Protein AF-A0A818SQP5-F1 (afdb_monomer_lite)

Secondary structure (DSSP, 8-state):
------------TTHHHHHHHHTT-HHHHHHHHHTGGGGGTT---TTS--HHHHHHHHHHHHHHHT-HHHHHHHHHHHHHHHHTT--TTPPPPGGG-----HHHHHHHHHHHHTS--

InterPro domains:
  IPR002110 Ankyrin repeat [PF00023] (48-91)
  IPR036770 Ankyrin repeat-containing domain superfamily [G3DSA:1.25.40.20] (1-98)
  IPR036770 Ankyrin repeat-containing domain superfamily [SSF48403] (11-92)

Organism: NCBI:txid433720

pLDDT: mean 80.73, std 18.34, range [37.44, 98.5]

Structure (mmCIF, N/CA/C/O backbone):
data_AF-A0A818SQP5-F1
#
_entry.id   AF-A0A818SQP5-F1
#
loop_
_atom_site.group_PDB
_atom_site.id
_atom_site.type_symbol
_atom_site.label_atom_id
_atom_site.label_alt_id
_atom_site.label_comp_id
_atom_site.label_asym_id
_atom_site.label_entity_id
_atom_site.label_seq_id
_atom_site.pdbx_PDB_ins_code
_atom_site.Cartn_x
_atom_site.Cartn_y
_atom_site.Cartn_z
_atom_site.occupancy
_atom_site.B_iso_or_equiv
_atom_site.auth_seq_id
_atom_site.auth_comp_id
_atom_site.auth_asym_id
_atom_site.auth_atom_id
_atom_site.pdbx_PDB_model_num
ATOM 1 N N . MET A 1 1 ? 32.841 19.392 -18.711 1.00 39.84 1 MET A N 1
ATOM 2 C CA . MET A 1 1 ? 31.413 19.218 -18.385 1.00 39.84 1 MET A CA 1
ATOM 3 C C . MET A 1 1 ? 31.293 17.978 -17.522 1.00 39.84 1 MET A C 1
ATOM 5 O O . MET A 1 1 ? 31.627 16.906 -18.005 1.00 39.84 1 MET A O 1
ATOM 9 N N . ASN A 1 2 ? 30.939 18.140 -16.247 1.00 45.06 2 ASN A N 1
ATOM 10 C CA . ASN A 1 2 ? 30.682 17.020 -15.346 1.00 45.06 2 ASN A CA 1
ATOM 11 C C . ASN A 1 2 ? 29.234 16.584 -15.599 1.00 45.06 2 ASN A C 1
ATOM 13 O O . ASN A 1 2 ? 28.314 17.319 -15.244 1.00 45.06 2 ASN A O 1
ATOM 17 N N . ASN A 1 3 ? 29.041 15.469 -16.304 1.00 47.88 3 ASN A N 1
ATOM 18 C CA . ASN A 1 3 ? 27.722 14.861 -16.464 1.00 47.88 3 ASN A CA 1
ATOM 19 C C . ASN A 1 3 ? 27.367 14.189 -15.138 1.00 47.88 3 ASN A C 1
ATOM 21 O O . ASN A 1 3 ? 27.737 13.041 -14.900 1.00 47.88 3 ASN A O 1
ATOM 25 N N . ASN A 1 4 ? 26.699 14.943 -14.269 1.00 50.75 4 ASN A N 1
ATOM 26 C CA . ASN A 1 4 ? 25.958 14.390 -13.147 1.00 50.75 4 ASN A CA 1
ATOM 27 C C . ASN A 1 4 ? 24.774 13.614 -13.737 1.00 50.75 4 ASN A C 1
ATOM 29 O O . ASN A 1 4 ? 23.707 14.178 -13.967 1.00 50.75 4 ASN A O 1
ATOM 33 N N . ASN A 1 5 ? 25.000 12.341 -14.048 1.00 53.59 5 ASN A N 1
ATOM 34 C CA . ASN A 1 5 ? 23.928 11.378 -14.251 1.00 53.59 5 ASN A CA 1
ATOM 35 C C . ASN A 1 5 ? 23.457 10.937 -12.861 1.00 53.59 5 ASN A C 1
ATOM 37 O O . ASN A 1 5 ? 23.740 9.825 -12.425 1.00 53.59 5 ASN A O 1
ATOM 41 N N . ASP A 1 6 ? 22.822 11.855 -12.133 1.00 51.16 6 ASP A N 1
ATOM 42 C CA . ASP A 1 6 ? 21.953 11.466 -11.031 1.00 51.16 6 ASP A CA 1
ATOM 43 C C . ASP A 1 6 ? 20.706 10.894 -11.706 1.00 51.16 6 ASP A C 1
ATOM 45 O O . ASP A 1 6 ? 19.795 11.624 -12.092 1.00 51.16 6 ASP A O 1
ATOM 49 N N . ASP A 1 7 ? 20.757 9.593 -11.989 1.00 52.25 7 ASP A N 1
ATOM 50 C CA . ASP A 1 7 ? 19.626 8.827 -12.481 1.00 52.25 7 ASP A CA 1
ATOM 51 C C . ASP A 1 7 ? 18.482 8.991 -11.466 1.00 52.25 7 ASP A C 1
ATOM 53 O O . ASP A 1 7 ? 18.474 8.359 -10.407 1.00 52.25 7 ASP A O 1
ATOM 57 N N . ASP A 1 8 ? 17.536 9.881 -11.784 1.00 53.59 8 ASP A N 1
ATOM 58 C CA . ASP A 1 8 ? 16.194 9.968 -11.202 1.00 53.59 8 ASP A CA 1
ATOM 59 C C . ASP A 1 8 ? 15.439 8.658 -11.520 1.00 53.59 8 ASP A C 1
ATOM 61 O O . ASP A 1 8 ? 14.464 8.624 -12.276 1.00 53.59 8 ASP A O 1
ATOM 65 N N . ASP A 1 9 ? 15.911 7.547 -10.947 1.00 60.09 9 ASP A N 1
ATOM 66 C CA . ASP A 1 9 ? 15.330 6.197 -10.967 1.00 60.09 9 ASP A CA 1
ATOM 67 C C . ASP A 1 9 ? 14.096 6.128 -10.051 1.00 60.09 9 ASP A C 1
ATOM 69 O O . ASP A 1 9 ? 13.925 5.273 -9.186 1.00 60.09 9 ASP A O 1
ATOM 73 N N . ASP A 1 10 ? 13.252 7.141 -10.192 1.00 67.56 10 ASP A N 1
ATOM 74 C CA . ASP A 1 10 ? 12.102 7.403 -9.348 1.00 67.56 10 ASP A CA 1
ATOM 75 C C . ASP A 1 10 ? 10.809 7.016 -10.079 1.00 67.56 10 ASP A C 1
ATOM 77 O O . ASP A 1 10 ? 9.714 7.237 -9.570 1.00 67.56 10 ASP A O 1
ATOM 81 N N . ASN A 1 11 ? 10.914 6.466 -11.293 1.00 80.25 11 ASN A N 1
ATOM 82 C CA . ASN A 1 11 ? 9.795 6.035 -12.124 1.00 80.25 11 ASN A CA 1
ATOM 83 C C . ASN A 1 11 ? 9.732 4.503 -12.185 1.00 80.25 11 ASN A C 1
ATOM 85 O O . ASN A 1 11 ? 10.167 3.886 -13.155 1.00 80.25 11 ASN A O 1
ATOM 89 N N . TYR A 1 12 ? 9.187 3.903 -11.131 1.00 87.44 12 TYR A N 1
ATOM 90 C CA . TYR A 1 12 ? 8.939 2.466 -11.023 1.00 87.44 12 TYR A CA 1
ATOM 91 C C . TYR A 1 12 ? 7.425 2.164 -11.064 1.00 87.44 12 TYR A C 1
ATOM 93 O O . TYR A 1 12 ? 6.612 3.042 -10.745 1.00 87.44 12 TYR A O 1
ATOM 101 N N . PRO A 1 13 ? 7.012 0.943 -11.464 1.00 93.44 13 PRO A N 1
ATOM 102 C CA . PRO A 1 13 ? 5.606 0.539 -11.452 1.00 93.44 13 PRO A CA 1
ATOM 103 C C . PRO A 1 13 ? 4.983 0.693 -10.061 1.00 93.44 13 PRO A C 1
ATOM 105 O O . PRO A 1 13 ? 5.627 0.412 -9.054 1.00 93.44 13 PRO A O 1
ATOM 108 N N . GLY A 1 14 ? 3.735 1.156 -9.986 1.00 94.88 14 GLY A N 1
ATOM 109 C CA . GLY A 1 14 ? 3.044 1.332 -8.705 1.00 94.88 14 GLY A CA 1
ATOM 110 C C . GLY A 1 14 ? 3.555 2.502 -7.860 1.00 94.88 14 GLY A C 1
ATOM 111 O O . GLY A 1 14 ? 3.239 2.577 -6.670 1.00 94.88 14 GLY A O 1
ATOM 112 N N . LYS A 1 15 ? 4.324 3.443 -8.431 1.00 95.31 15 LYS A N 1
ATOM 113 C CA . LYS A 1 15 ? 4.738 4.678 -7.737 1.00 95.31 15 LYS A CA 1
ATOM 114 C C . LYS A 1 15 ? 3.548 5.420 -7.125 1.00 95.31 15 LYS A C 1
ATOM 116 O O . LYS A 1 15 ? 3.639 5.889 -5.992 1.00 95.31 15 LYS A O 1
ATOM 121 N N . LEU A 1 16 ? 2.432 5.517 -7.850 1.00 96.81 16 LEU A N 1
ATOM 122 C CA . LEU A 1 16 ? 1.241 6.223 -7.371 1.00 96.81 16 LEU A CA 1
ATOM 123 C C . LEU A 1 16 ? 0.640 5.532 -6.141 1.00 96.81 16 LEU A C 1
ATOM 125 O O . LEU A 1 16 ? 0.250 6.209 -5.191 1.00 96.81 16 LEU A O 1
ATOM 129 N N . LEU A 1 17 ? 0.647 4.197 -6.107 1.00 97.75 17 LEU A N 1
ATOM 130 C CA . LEU A 1 17 ? 0.216 3.431 -4.936 1.00 97.75 17 LEU A CA 1
ATOM 131 C C . LEU A 1 17 ? 1.138 3.655 -3.731 1.00 97.75 17 LEU A C 1
ATOM 133 O O . LEU A 1 17 ? 0.656 3.816 -2.610 1.00 97.75 17 LEU A O 1
ATOM 137 N N . HIS A 1 18 ? 2.454 3.740 -3.947 1.00 95.25 18 HIS A N 1
ATOM 138 C CA . HIS A 1 18 ? 3.400 4.083 -2.880 1.00 95.25 18 HIS A CA 1
ATOM 139 C C . HIS A 1 18 ? 3.182 5.498 -2.352 1.00 95.25 18 HIS A C 1
ATOM 141 O O . HIS A 1 18 ? 3.221 5.713 -1.143 1.00 95.25 18 HIS A O 1
ATOM 147 N N . GLN A 1 19 ? 2.920 6.464 -3.234 1.00 95.94 19 GLN A N 1
ATOM 148 C CA . GLN A 1 19 ? 2.597 7.831 -2.830 1.00 95.94 19 GLN A CA 1
ATOM 149 C C . GLN A 1 19 ? 1.288 7.880 -2.038 1.00 95.94 19 GLN A C 1
ATOM 151 O O . GLN A 1 19 ? 1.241 8.516 -0.986 1.00 95.94 19 GLN A O 1
ATOM 156 N N . ALA A 1 20 ? 0.250 7.170 -2.486 1.00 97.88 20 ALA A N 1
ATOM 157 C CA . ALA A 1 20 ? -0.996 7.043 -1.737 1.00 97.88 20 ALA A CA 1
ATOM 158 C C . ALA A 1 20 ? -0.743 6.462 -0.335 1.00 97.88 20 ALA A C 1
ATOM 160 O O . ALA A 1 20 ? -1.256 7.004 0.643 1.00 97.88 20 ALA A O 1
ATOM 161 N N . ALA A 1 21 ? 0.106 5.435 -0.220 1.00 95.62 21 ALA A N 1
ATOM 162 C CA . ALA A 1 21 ? 0.454 4.814 1.057 1.00 95.62 21 ALA A CA 1
ATOM 163 C C . ALA A 1 21 ? 1.274 5.742 1.968 1.00 95.62 21 ALA A C 1
ATOM 165 O O . ALA A 1 21 ? 1.003 5.825 3.164 1.00 95.62 21 ALA A O 1
ATOM 166 N N . LEU A 1 22 ? 2.238 6.482 1.411 1.00 93.25 22 LEU A N 1
ATOM 167 C CA . LEU A 1 22 ? 3.071 7.434 2.151 1.00 93.25 22 LEU A CA 1
ATOM 168 C C . LEU A 1 22 ? 2.237 8.548 2.798 1.00 93.25 22 LEU A C 1
ATOM 170 O O . LEU A 1 22 ? 2.538 8.980 3.909 1.00 93.25 22 LEU A O 1
ATOM 174 N N . TYR A 1 23 ? 1.189 9.000 2.108 1.00 95.44 23 TYR A N 1
ATOM 175 C CA . TYR A 1 23 ? 0.278 10.033 2.603 1.00 95.44 23 TYR A CA 1
ATOM 176 C C . TYR A 1 23 ? -0.982 9.475 3.279 1.00 95.44 23 TYR A C 1
ATOM 178 O O . TYR A 1 23 ? -1.827 10.265 3.697 1.00 95.44 23 TYR A O 1
ATOM 186 N N . LEU A 1 24 ? -1.123 8.146 3.375 1.00 95.81 24 LEU A N 1
ATOM 187 C CA . LEU A 1 24 ? -2.336 7.458 3.836 1.00 95.81 24 LEU A CA 1
ATOM 188 C C . LEU A 1 24 ? -3.616 7.989 3.168 1.00 95.81 24 LEU A C 1
ATOM 190 O O . LEU A 1 24 ? -4.666 8.129 3.796 1.00 95.81 24 LEU A O 1
ATOM 194 N N . ASN A 1 25 ? -3.526 8.308 1.877 1.00 97.75 25 ASN A N 1
ATOM 195 C CA . ASN A 1 25 ? -4.641 8.838 1.109 1.00 97.75 25 ASN A CA 1
ATOM 196 C C . ASN A 1 25 ? -5.489 7.682 0.562 1.00 97.75 25 ASN A C 1
ATOM 198 O O . ASN A 1 25 ? -5.250 7.184 -0.539 1.00 97.75 25 ASN A O 1
ATOM 202 N N . VAL A 1 26 ? -6.460 7.242 1.365 1.00 97.62 26 VAL A N 1
ATOM 203 C CA . VAL A 1 26 ? -7.341 6.110 1.041 1.00 97.62 26 VAL A CA 1
ATOM 204 C C . VAL A 1 26 ? -8.232 6.399 -0.171 1.00 97.62 26 VAL A C 1
ATOM 206 O O . VAL A 1 26 ? -8.476 5.499 -0.971 1.00 97.62 26 VAL A O 1
ATOM 209 N N . ASP A 1 27 ? -8.701 7.636 -0.337 1.00 97.81 27 ASP A N 1
ATOM 210 C CA . ASP A 1 27 ? -9.547 8.002 -1.479 1.00 97.81 27 ASP A CA 1
ATOM 211 C C . ASP A 1 27 ? -8.760 7.891 -2.788 1.00 97.81 27 ASP A C 1
ATOM 213 O O . ASP A 1 27 ? -9.205 7.234 -3.727 1.00 97.81 27 ASP A O 1
ATOM 217 N N . LEU A 1 28 ? -7.531 8.423 -2.808 1.00 98.06 28 LEU A N 1
ATOM 218 C CA . LEU A 1 28 ? -6.626 8.252 -3.943 1.00 98.06 28 LEU A CA 1
ATOM 219 C C . LEU A 1 28 ? -6.324 6.774 -4.203 1.00 98.06 28 LEU A C 1
ATOM 221 O O . LEU A 1 28 ? -6.329 6.356 -5.354 1.00 98.06 28 LEU A O 1
ATOM 225 N N . LEU A 1 29 ? -6.074 5.973 -3.161 1.00 98.50 29 LEU A N 1
ATOM 226 C CA . LEU A 1 29 ? -5.868 4.533 -3.323 1.00 98.50 29 LEU A CA 1
ATOM 227 C C . LEU A 1 29 ? -7.055 3.886 -4.043 1.00 98.50 29 LEU A C 1
ATOM 229 O O . LEU A 1 29 ? -6.849 3.178 -5.024 1.00 98.50 29 LEU A O 1
ATOM 233 N N . LYS A 1 30 ? -8.282 4.137 -3.575 1.00 98.25 30 LYS A N 1
ATOM 234 C CA . LYS A 1 30 ? -9.497 3.579 -4.180 1.00 98.25 30 LYS A CA 1
ATOM 235 C C . LYS A 1 30 ? -9.603 3.985 -5.648 1.00 98.25 30 LYS A C 1
ATOM 237 O O . LYS A 1 30 ? -9.797 3.110 -6.485 1.00 98.25 30 LYS A O 1
ATOM 242 N N . ASP A 1 31 ? -9.389 5.261 -5.970 1.00 98.38 31 ASP A N 1
ATOM 243 C CA . ASP A 1 31 ? -9.404 5.745 -7.354 1.00 98.38 31 ASP A CA 1
ATOM 244 C C . ASP A 1 31 ? -8.360 5.025 -8.224 1.00 98.38 31 ASP A C 1
ATOM 246 O O . ASP A 1 31 ? -8.689 4.537 -9.307 1.00 98.38 31 ASP A O 1
ATOM 250 N N . LEU A 1 32 ? -7.121 4.883 -7.740 1.00 98.38 32 LEU A N 1
ATOM 251 C CA . LEU A 1 32 ? -6.047 4.189 -8.462 1.00 98.38 32 LEU A CA 1
ATOM 252 C C . LEU A 1 32 ? -6.389 2.713 -8.719 1.00 98.38 32 LEU A C 1
ATOM 254 O O . LEU A 1 32 ? -6.173 2.221 -9.826 1.00 98.38 32 LEU A O 1
ATOM 258 N N . LEU A 1 33 ? -6.965 2.020 -7.733 1.00 98.12 33 LEU A N 1
ATOM 259 C CA . LEU A 1 33 ? -7.330 0.604 -7.845 1.00 98.12 33 LEU A CA 1
ATOM 260 C C . LEU A 1 33 ? -8.532 0.350 -8.770 1.00 98.12 33 LEU A C 1
ATOM 262 O O . LEU A 1 33 ? -8.729 -0.786 -9.196 1.00 98.12 33 LEU A O 1
ATOM 266 N N . THR A 1 34 ? -9.309 1.380 -9.130 1.00 97.19 34 THR A N 1
ATOM 267 C CA . THR A 1 34 ? -10.310 1.263 -10.212 1.00 97.19 34 THR A CA 1
ATOM 268 C C . THR A 1 34 ? -9.701 1.316 -11.615 1.00 97.19 34 THR A C 1
ATOM 270 O O . THR A 1 34 ? -10.361 0.928 -12.581 1.00 97.19 34 THR A O 1
ATOM 273 N N . GLY A 1 35 ? -8.467 1.811 -11.739 1.00 95.94 35 GLY A N 1
ATOM 274 C CA . GLY A 1 35 ? -7.736 1.929 -12.997 1.00 95.94 35 GLY A CA 1
ATOM 275 C C . GLY A 1 35 ? -6.685 0.836 -13.184 1.00 95.94 35 GLY A 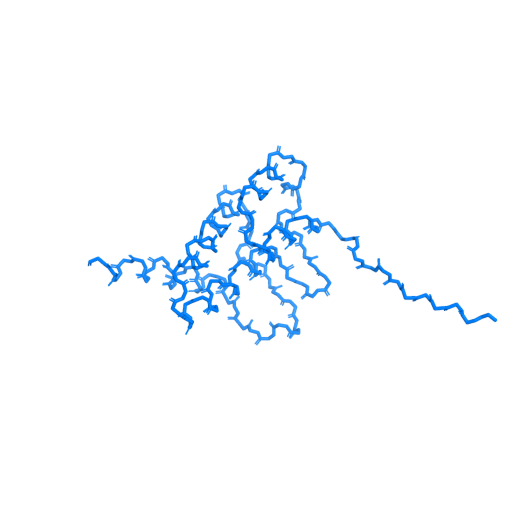C 1
ATOM 276 O O . GLY A 1 35 ? -6.726 -0.221 -12.561 1.00 95.94 35 GLY A O 1
ATOM 277 N N . ASP A 1 36 ? -5.700 1.112 -14.040 1.00 96.75 36 ASP A N 1
ATOM 278 C CA . ASP A 1 36 ? -4.651 0.145 -14.389 1.00 96.75 36 ASP A CA 1
ATOM 279 C C . ASP A 1 36 ? -3.628 -0.087 -13.267 1.00 96.75 36 ASP A C 1
ATOM 281 O O . ASP A 1 36 ? -2.895 -1.078 -13.306 1.00 96.75 36 ASP A O 1
ATOM 285 N N . GLU A 1 37 ? -3.591 0.783 -12.250 1.00 97.75 37 GLU A N 1
ATOM 286 C CA . GLU A 1 37 ? -2.650 0.660 -11.132 1.00 97.75 37 GLU A CA 1
ATOM 287 C C . GLU A 1 37 ? -2.906 -0.584 -10.279 1.00 97.75 37 GLU A C 1
ATOM 289 O O . GLU A 1 37 ? -1.985 -1.046 -9.612 1.00 97.75 37 GLU A O 1
ATOM 294 N N . ILE A 1 38 ? -4.090 -1.202 -10.363 1.00 98.00 38 ILE A N 1
ATOM 295 C CA . ILE A 1 38 ? -4.346 -2.516 -9.755 1.00 98.00 38 ILE A CA 1
ATOM 296 C C . ILE A 1 38 ? -3.327 -3.578 -10.201 1.00 98.00 38 ILE A C 1
ATOM 298 O O . ILE A 1 38 ? -2.934 -4.434 -9.412 1.00 98.00 38 ILE A O 1
ATOM 302 N N . ASN A 1 39 ? -2.823 -3.490 -11.437 1.00 98.00 39 ASN A N 1
ATOM 303 C CA . ASN A 1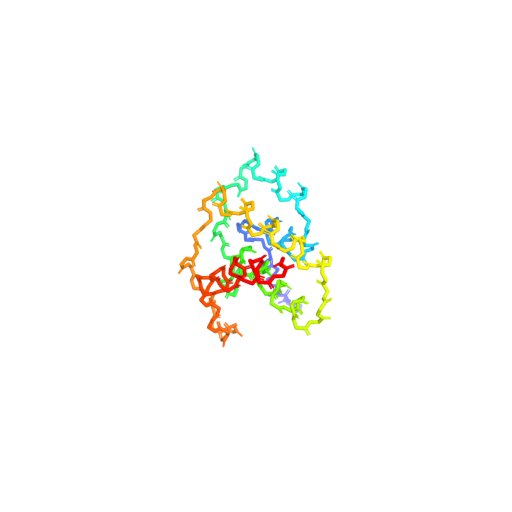 39 ? -1.808 -4.413 -11.954 1.00 98.00 39 ASN A CA 1
ATOM 304 C C . ASN A 1 39 ? -0.440 -4.237 -11.272 1.00 98.00 39 ASN A C 1
ATOM 306 O O . ASN A 1 39 ? 0.430 -5.094 -11.407 1.00 98.00 39 ASN A O 1
ATOM 310 N N . ASN A 1 40 ? -0.258 -3.135 -10.540 1.00 97.94 40 ASN A N 1
ATOM 311 C CA . ASN A 1 40 ? 0.951 -2.781 -9.811 1.00 97.94 40 ASN A CA 1
ATOM 312 C C . ASN A 1 40 ? 0.761 -2.861 -8.285 1.00 97.94 40 ASN A C 1
ATOM 314 O O . ASN A 1 40 ? 1.596 -2.332 -7.553 1.00 97.94 40 ASN A O 1
ATOM 318 N N . ILE A 1 41 ? -0.310 -3.502 -7.792 1.00 97.44 41 ILE A N 1
ATOM 319 C CA . ILE A 1 41 ? -0.652 -3.547 -6.356 1.00 97.44 41 ILE A CA 1
ATOM 320 C C . ILE A 1 41 ? 0.489 -4.065 -5.465 1.00 97.44 41 ILE A C 1
ATOM 322 O O . ILE A 1 41 ? 0.701 -3.564 -4.361 1.00 97.44 41 ILE A O 1
ATOM 326 N N . ASP A 1 42 ? 1.264 -5.005 -6.002 1.00 96.31 42 ASP A N 1
ATOM 327 C CA . ASP A 1 42 ? 2.402 -5.662 -5.359 1.00 96.31 42 ASP A CA 1
ATOM 328 C C . ASP A 1 42 ? 3.757 -5.173 -5.885 1.00 96.31 42 ASP A C 1
ATOM 330 O O . ASP A 1 42 ? 4.802 -5.744 -5.561 1.00 96.31 42 ASP A O 1
ATOM 334 N N . ALA A 1 43 ? 3.765 -4.132 -6.722 1.00 95.81 43 ALA A N 1
ATOM 335 C CA . ALA A 1 43 ? 5.008 -3.569 -7.214 1.00 95.81 43 ALA A CA 1
ATOM 336 C C .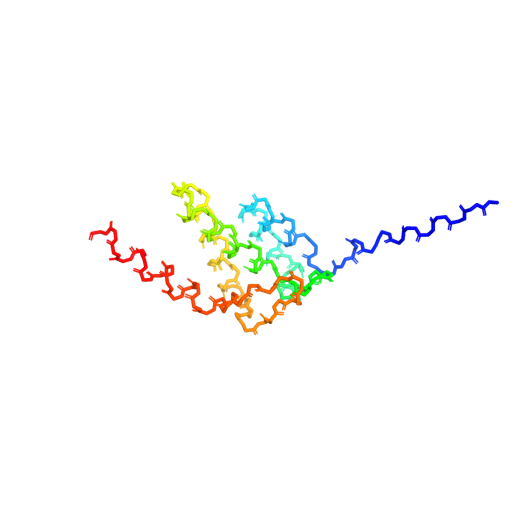 ALA A 1 43 ? 5.851 -3.082 -6.035 1.00 95.81 43 ALA A C 1
ATOM 338 O O . ALA A 1 43 ? 5.329 -2.537 -5.060 1.00 95.81 43 ALA A O 1
ATOM 339 N N . THR A 1 44 ? 7.160 -3.290 -6.128 1.00 92.38 44 THR A N 1
ATOM 340 C CA . THR A 1 44 ? 8.091 -2.872 -5.088 1.00 92.38 44 THR A CA 1
ATOM 341 C C . THR A 1 44 ? 8.823 -1.604 -5.488 1.00 92.38 44 THR A C 1
ATOM 343 O O . THR A 1 44 ? 9.254 -1.475 -6.636 1.00 92.38 44 THR A O 1
ATOM 346 N N . ASP A 1 45 ? 9.042 -0.708 -4.533 1.00 90.19 45 ASP A N 1
ATOM 347 C CA . ASP A 1 45 ? 9.999 0.379 -4.689 1.00 90.19 45 ASP A CA 1
ATOM 348 C C . ASP A 1 45 ? 11.451 -0.139 -4.790 1.00 90.19 45 ASP A C 1
ATOM 350 O O . ASP A 1 45 ? 11.750 -1.334 -4.684 1.00 90.19 45 ASP A O 1
ATOM 354 N N . ARG A 1 46 ? 12.398 0.790 -4.949 1.00 86.94 46 ARG A N 1
ATOM 355 C CA . ARG A 1 46 ? 13.848 0.519 -4.987 1.00 86.94 46 ARG A CA 1
ATOM 356 C C . ARG A 1 46 ? 14.419 -0.165 -3.736 1.00 86.94 46 ARG A C 1
ATOM 358 O O . ARG A 1 46 ? 15.591 -0.539 -3.723 1.00 86.94 46 ARG A O 1
ATOM 365 N N . PHE A 1 47 ? 13.642 -0.267 -2.663 1.00 85.31 47 PHE A N 1
ATOM 366 C CA . PHE A 1 47 ? 14.014 -0.925 -1.418 1.00 85.31 47 PHE A CA 1
ATOM 367 C C . PHE A 1 47 ? 13.281 -2.253 -1.216 1.00 85.31 47 PHE A C 1
ATOM 369 O O . PHE A 1 47 ? 13.404 -2.842 -0.144 1.00 85.31 47 PHE A O 1
ATOM 376 N N . GLY A 1 48 ? 12.540 -2.741 -2.213 1.00 89.44 48 GLY A N 1
ATOM 377 C CA . GLY A 1 48 ? 11.776 -3.980 -2.107 1.00 89.44 48 GLY A CA 1
ATOM 378 C C . GLY A 1 48 ? 10.489 -3.839 -1.288 1.00 89.44 48 GLY A C 1
ATOM 379 O O . GLY A 1 48 ? 9.892 -4.851 -0.940 1.00 89.44 48 GLY A O 1
ATOM 380 N N . CYS A 1 49 ? 10.064 -2.624 -0.938 1.00 89.38 49 CYS A N 1
ATOM 381 C CA . CYS A 1 49 ? 8.826 -2.400 -0.196 1.00 89.38 49 CYS A CA 1
ATOM 382 C C . CYS A 1 49 ? 7.647 -2.298 -1.154 1.00 89.38 49 CYS A C 1
ATOM 384 O O . CYS A 1 49 ? 7.765 -1.664 -2.188 1.00 89.38 49 CYS A O 1
ATOM 386 N N . THR A 1 50 ? 6.509 -2.871 -0.777 1.00 94.06 50 THR A N 1
ATOM 387 C CA . THR A 1 50 ? 5.219 -2.674 -1.463 1.00 94.06 50 THR A CA 1
ATOM 388 C C . THR A 1 50 ? 4.436 -1.529 -0.804 1.00 94.06 50 THR A C 1
ATOM 390 O O . THR A 1 50 ? 4.742 -1.158 0.338 1.00 94.06 50 THR A O 1
ATOM 393 N N . PRO A 1 51 ? 3.359 -1.011 -1.424 1.00 95.31 51 PRO A N 1
ATOM 394 C CA . PRO A 1 51 ? 2.465 -0.048 -0.774 1.00 95.31 51 PRO A CA 1
ATOM 395 C C . PRO A 1 51 ? 1.923 -0.554 0.575 1.00 95.31 51 PRO A C 1
ATOM 397 O O . PRO A 1 51 ? 1.789 0.214 1.531 1.00 95.31 51 PRO A O 1
ATOM 400 N N . LEU A 1 52 ? 1.688 -1.867 0.682 1.00 93.00 52 LEU A N 1
ATOM 401 C CA . LEU A 1 52 ? 1.242 -2.517 1.913 1.00 93.00 52 LEU A CA 1
ATOM 402 C C . LEU A 1 52 ? 2.274 -2.425 3.046 1.00 93.00 52 LEU A C 1
ATOM 404 O O . LEU A 1 52 ? 1.894 -2.201 4.199 1.00 93.00 52 LEU A O 1
ATOM 408 N N . HIS A 1 53 ? 3.569 -2.559 2.737 1.00 90.12 53 HIS A N 1
ATOM 409 C CA . HIS A 1 53 ? 4.636 -2.387 3.728 1.00 90.12 53 HIS A CA 1
ATOM 410 C C . HIS A 1 53 ? 4.581 -0.986 4.342 1.00 90.12 53 HIS A C 1
ATOM 412 O O . HIS A 1 53 ? 4.585 -0.851 5.566 1.00 90.12 53 HIS A O 1
ATOM 418 N N . THR A 1 54 ? 4.455 0.045 3.505 1.00 90.81 54 THR A N 1
ATOM 419 C CA . THR A 1 54 ? 4.363 1.443 3.947 1.00 90.81 54 THR A CA 1
ATOM 420 C C . THR A 1 54 ? 3.173 1.666 4.883 1.00 90.81 54 THR A C 1
ATOM 422 O O . THR A 1 54 ? 3.348 2.210 5.972 1.00 90.81 54 THR A O 1
ATOM 425 N N . ALA A 1 55 ? 1.981 1.175 4.526 1.00 91.19 55 ALA A N 1
ATOM 426 C CA . ALA A 1 55 ? 0.793 1.299 5.375 1.00 91.19 55 ALA A CA 1
ATOM 427 C C . ALA A 1 55 ? 0.952 0.566 6.726 1.00 91.19 55 ALA A C 1
ATOM 429 O O . ALA A 1 55 ? 0.562 1.083 7.775 1.00 91.19 55 ALA A O 1
ATOM 430 N N . CYS A 1 56 ? 1.591 -0.610 6.729 1.00 88.44 56 CYS A N 1
ATOM 431 C CA . CYS A 1 56 ? 1.876 -1.377 7.946 1.00 88.44 56 CYS A CA 1
ATOM 432 C C . CYS A 1 56 ? 2.871 -0.668 8.882 1.00 88.44 56 CYS A C 1
ATOM 434 O O . CYS A 1 56 ? 2.714 -0.719 10.106 1.00 88.44 56 CYS A O 1
ATOM 436 N N . ILE A 1 57 ? 3.885 0.011 8.333 1.00 86.88 57 ILE A N 1
ATOM 437 C CA . ILE A 1 57 ? 4.818 0.837 9.117 1.00 86.88 57 ILE A CA 1
ATOM 438 C C . ILE A 1 57 ? 4.058 1.979 9.789 1.00 86.88 57 ILE A C 1
ATOM 440 O O . ILE A 1 57 ? 4.211 2.173 10.996 1.00 86.88 57 ILE A O 1
ATOM 444 N N . SER A 1 58 ? 3.205 2.682 9.038 1.00 88.25 58 SER A N 1
ATOM 445 C CA . SER A 1 58 ? 2.383 3.774 9.566 1.00 88.25 58 SER A CA 1
ATOM 446 C C . SER A 1 58 ? 1.472 3.306 10.702 1.00 88.25 58 SER A C 1
ATOM 448 O O . SER A 1 58 ? 1.450 3.933 11.760 1.00 88.25 58 SER A O 1
ATOM 450 N N . ALA A 1 59 ? 0.805 2.155 10.552 1.00 87.44 59 ALA A N 1
ATOM 451 C CA . ALA A 1 59 ? -0.028 1.571 11.606 1.00 87.44 59 ALA A CA 1
ATOM 452 C C . ALA A 1 59 ? 0.774 1.241 12.882 1.00 87.44 59 ALA A C 1
ATOM 454 O O . ALA A 1 59 ? 0.344 1.541 14.000 1.00 87.44 59 ALA A O 1
ATOM 455 N N . SER A 1 60 ? 1.964 0.652 12.726 1.00 83.50 60 SER A N 1
ATOM 456 C CA . SER A 1 60 ? 2.860 0.334 13.845 1.00 83.50 60 SER A CA 1
ATOM 457 C C . SER A 1 60 ? 3.313 1.601 14.580 1.00 83.50 60 SER A C 1
ATOM 459 O O . SER A 1 60 ? 3.220 1.691 15.806 1.00 83.50 60 SER A O 1
ATOM 461 N N . GLN A 1 61 ? 3.732 2.625 13.833 1.00 84.44 61 GLN A N 1
ATOM 462 C CA . GLN A 1 61 ? 4.136 3.912 14.396 1.00 84.44 61 GLN A CA 1
ATOM 463 C C . GLN A 1 61 ? 2.983 4.625 15.105 1.00 84.44 61 GLN A C 1
ATOM 465 O O . GLN A 1 61 ? 3.195 5.166 16.192 1.00 84.44 61 GLN A O 1
ATOM 470 N N . ALA A 1 62 ? 1.782 4.598 14.526 1.00 87.31 62 ALA A N 1
ATOM 471 C CA . ALA A 1 62 ? 0.580 5.174 15.116 1.00 87.31 62 ALA A CA 1
ATOM 472 C C . ALA A 1 62 ? 0.207 4.486 16.434 1.00 87.31 62 ALA A C 1
ATOM 474 O O . ALA A 1 62 ? -0.086 5.161 17.418 1.00 87.31 62 ALA A O 1
ATOM 475 N N . THR A 1 63 ? 0.317 3.154 16.490 1.00 81.62 63 THR A N 1
ATOM 476 C CA . THR A 1 63 ? 0.093 2.371 17.716 1.00 81.62 63 THR A CA 1
ATOM 477 C C . THR A 1 63 ? 1.054 2.794 18.828 1.00 81.62 63 THR A C 1
ATOM 479 O O . THR A 1 63 ? 0.629 3.058 19.948 1.00 81.62 63 THR A O 1
ATOM 482 N N . LEU A 1 64 ? 2.350 2.925 18.520 1.00 83.19 64 LEU A N 1
ATOM 483 C CA . LEU A 1 64 ? 3.361 3.357 19.495 1.00 83.19 64 LEU A CA 1
ATOM 484 C C . LEU A 1 64 ? 3.139 4.796 19.986 1.00 83.19 64 LEU A C 1
ATOM 486 O O . LEU A 1 64 ? 3.517 5.128 21.109 1.00 83.19 64 LEU A O 1
ATOM 490 N N . GLN A 1 65 ? 2.541 5.644 19.150 1.00 87.56 65 GLN A N 1
ATOM 491 C CA . GLN A 1 65 ? 2.253 7.047 19.455 1.00 87.56 65 GLN A CA 1
ATOM 492 C C . GLN A 1 65 ? 0.850 7.266 20.043 1.00 87.56 65 GLN A C 1
ATOM 494 O O . GLN A 1 65 ? 0.541 8.383 20.448 1.00 87.56 65 GL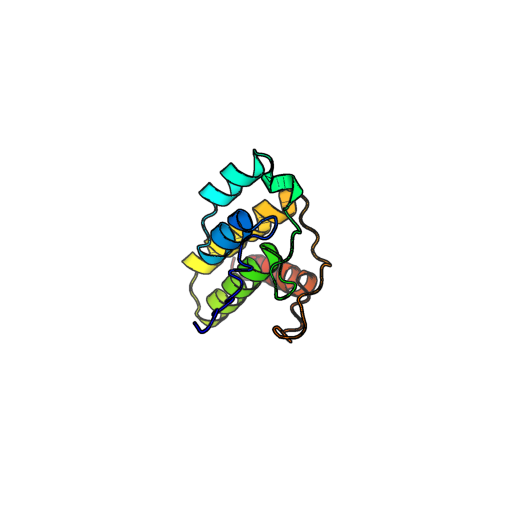N A O 1
ATOM 499 N N . ASN A 1 66 ? 0.020 6.219 20.130 1.00 83.00 66 ASN A N 1
ATOM 500 C CA . ASN A 1 66 ? -1.410 6.308 20.445 1.00 83.00 66 ASN A CA 1
ATOM 501 C C . ASN A 1 66 ? -2.170 7.298 19.538 1.00 83.00 66 ASN A C 1
ATOM 503 O O . ASN A 1 66 ? -3.101 7.972 19.982 1.00 83.00 66 ASN A O 1
ATOM 507 N N . ASP A 1 67 ? -1.776 7.396 18.266 1.00 89.25 67 ASP A N 1
ATOM 508 C CA . ASP A 1 67 ? -2.475 8.209 17.271 1.00 89.25 67 ASP A CA 1
ATOM 509 C C . ASP A 1 67 ? -3.592 7.381 16.627 1.00 89.25 67 ASP A C 1
ATOM 511 O O . ASP A 1 67 ? -3.383 6.647 15.659 1.00 89.25 67 ASP A O 1
ATOM 515 N N . THR A 1 68 ? -4.796 7.483 17.188 1.00 88.69 68 THR A N 1
ATOM 516 C CA . THR A 1 68 ? -5.956 6.717 16.715 1.00 88.69 68 THR A CA 1
ATOM 517 C C . THR A 1 68 ? -6.372 7.107 15.302 1.00 88.69 68 THR A C 1
ATOM 519 O O . THR A 1 68 ? -6.826 6.255 14.549 1.00 88.69 68 THR A O 1
ATOM 522 N N . LYS A 1 69 ? -6.171 8.368 14.902 1.00 90.75 69 LYS A N 1
ATOM 523 C CA . LYS A 1 69 ? -6.570 8.848 13.576 1.00 90.75 69 LYS A CA 1
ATOM 524 C C . LYS A 1 69 ? -5.684 8.250 12.488 1.00 90.75 69 LYS A C 1
ATOM 526 O O . LYS A 1 69 ? -6.192 7.772 11.477 1.00 90.75 69 LYS A O 1
ATOM 531 N N . VAL A 1 70 ? -4.365 8.276 12.686 1.00 90.12 70 VAL A N 1
ATOM 532 C CA . VAL A 1 70 ? -3.419 7.658 11.743 1.00 90.12 70 VAL A CA 1
ATOM 533 C C . VAL A 1 70 ? -3.599 6.146 11.733 1.00 90.12 70 VAL A C 1
ATOM 535 O O . VAL A 1 70 ? -3.531 5.542 10.661 1.00 90.12 70 VAL A O 1
ATOM 538 N N . LEU A 1 71 ? -3.863 5.539 12.896 1.00 87.19 71 LEU A N 1
ATOM 539 C CA . LEU A 1 71 ? -4.161 4.116 12.983 1.00 87.19 71 LEU A CA 1
ATOM 540 C C . LEU A 1 71 ? -5.381 3.772 12.122 1.00 87.19 71 LEU A C 1
ATOM 542 O O . LEU A 1 71 ? -5.236 2.955 11.222 1.00 87.19 71 LEU A O 1
ATOM 546 N N . ASP A 1 72 ? -6.518 4.446 12.306 1.00 87.75 72 ASP A N 1
ATOM 547 C CA . ASP A 1 72 ? -7.746 4.196 11.539 1.00 87.75 72 ASP A CA 1
ATOM 548 C C . ASP A 1 72 ? -7.518 4.295 10.022 1.00 87.75 72 ASP A C 1
ATOM 550 O O . ASP A 1 72 ? -7.862 3.370 9.286 1.00 87.75 72 ASP A O 1
ATOM 554 N N . SER A 1 73 ? -6.865 5.365 9.548 1.00 91.94 73 SER A N 1
ATOM 555 C CA . SER A 1 73 ? -6.549 5.519 8.119 1.00 91.94 73 SER A CA 1
ATOM 556 C C . SER A 1 73 ? -5.582 4.449 7.611 1.00 91.94 73 SER A C 1
ATOM 558 O O . SER A 1 73 ? -5.747 3.956 6.499 1.00 91.94 73 SER A O 1
ATOM 560 N N . SER A 1 74 ? -4.593 4.052 8.417 1.00 91.44 74 SER A N 1
ATOM 561 C CA . SER A 1 74 ? -3.664 2.978 8.049 1.00 91.44 74 SER A CA 1
ATOM 562 C C . SER A 1 74 ? -4.381 1.632 7.953 1.00 91.44 74 SER A C 1
ATOM 564 O O . SER A 1 74 ? -4.121 0.870 7.026 1.00 91.44 74 SER A O 1
ATOM 566 N N . LEU A 1 75 ? -5.302 1.346 8.879 1.00 89.75 75 LEU A N 1
ATOM 567 C CA . LEU A 1 75 ? -6.104 0.124 8.867 1.00 89.75 75 LEU A CA 1
ATOM 568 C C . LEU A 1 75 ? -7.022 0.068 7.654 1.00 89.75 75 LEU A C 1
ATOM 570 O O . LEU A 1 75 ? -7.080 -0.966 6.995 1.00 89.75 75 LEU A O 1
ATOM 574 N N . GLU A 1 76 ? -7.699 1.168 7.330 1.00 93.81 76 GLU A N 1
ATOM 575 C CA . GLU A 1 76 ? -8.528 1.235 6.129 1.00 93.81 76 GLU A CA 1
ATOM 576 C C . GLU A 1 76 ? -7.684 1.022 4.865 1.00 93.81 76 GLU A C 1
ATOM 578 O O . GLU A 1 76 ? -8.052 0.218 4.012 1.00 93.81 76 GLU A O 1
ATOM 583 N N . PHE A 1 77 ? -6.514 1.662 4.772 1.00 95.38 77 PHE A N 1
ATOM 584 C CA . PHE A 1 77 ? -5.596 1.496 3.642 1.00 95.38 77 PHE A CA 1
ATOM 585 C C . PHE A 1 77 ? -5.143 0.036 3.475 1.00 95.38 77 PHE A C 1
ATOM 587 O O . PHE A 1 77 ? -5.162 -0.504 2.369 1.00 95.38 77 PHE A O 1
ATOM 594 N N . ILE A 1 78 ? -4.770 -0.617 4.582 1.00 92.75 78 ILE A N 1
ATOM 595 C CA . ILE A 1 78 ? -4.390 -2.036 4.614 1.00 92.75 78 ILE A CA 1
ATOM 596 C C . ILE A 1 78 ? -5.553 -2.912 4.142 1.00 92.75 78 ILE A C 1
ATOM 598 O O . ILE A 1 78 ? -5.347 -3.783 3.300 1.00 92.75 78 ILE A O 1
ATOM 602 N N . MET A 1 79 ? -6.766 -2.676 4.650 1.00 91.94 79 MET A N 1
ATOM 603 C CA . MET A 1 79 ? -7.943 -3.462 4.268 1.00 91.94 79 MET A CA 1
ATOM 604 C C . MET A 1 79 ? -8.259 -3.314 2.782 1.00 91.94 79 MET A C 1
ATOM 606 O O . MET A 1 79 ? -8.450 -4.319 2.107 1.00 91.94 79 MET A O 1
ATOM 610 N N . VAL A 1 80 ? -8.214 -2.093 2.244 1.00 96.06 80 VAL A N 1
ATOM 611 C CA . VAL A 1 80 ? -8.450 -1.860 0.814 1.00 96.06 80 VAL A CA 1
ATOM 612 C C . VAL A 1 80 ? -7.434 -2.620 -0.045 1.00 96.06 80 VAL A C 1
ATOM 614 O O . VAL A 1 80 ? -7.839 -3.268 -1.005 1.00 96.06 80 VAL A O 1
ATOM 617 N N . LEU A 1 81 ? -6.140 -2.602 0.292 1.00 95.31 81 LEU A N 1
ATOM 618 C CA . LEU A 1 81 ? -5.131 -3.369 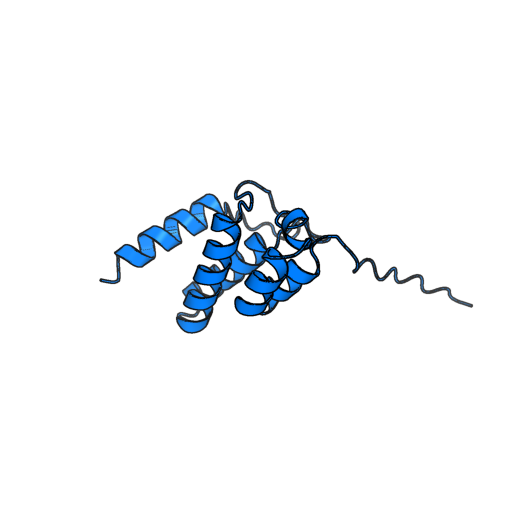-0.451 1.00 95.31 81 LEU A CA 1
ATOM 619 C C . LEU A 1 81 ? -5.395 -4.884 -0.404 1.00 95.31 81 LEU A C 1
ATOM 621 O O . LEU A 1 81 ? -5.295 -5.558 -1.427 1.00 95.31 81 LEU A O 1
ATOM 625 N N . ILE A 1 82 ? -5.761 -5.419 0.763 1.00 92.00 82 ILE A N 1
ATOM 626 C CA . ILE A 1 82 ? -6.051 -6.851 0.940 1.00 92.00 82 ILE A CA 1
ATOM 627 C C . ILE A 1 82 ? -7.294 -7.266 0.153 1.00 92.00 82 ILE A C 1
ATOM 629 O O . ILE A 1 82 ? -7.266 -8.286 -0.536 1.00 92.00 82 ILE A O 1
ATOM 633 N N . ASP A 1 83 ? -8.358 -6.466 0.209 1.00 94.00 83 ASP A N 1
ATOM 634 C CA . ASP A 1 83 ? -9.608 -6.722 -0.514 1.00 94.00 83 ASP A CA 1
ATOM 635 C C . ASP A 1 83 ? -9.398 -6.747 -2.036 1.00 94.00 83 ASP A C 1
ATOM 637 O O . ASP A 1 83 ? -10.122 -7.433 -2.758 1.00 94.00 83 ASP A O 1
ATOM 641 N N . HIS A 1 84 ? -8.374 -6.039 -2.520 1.00 96.56 84 HIS A N 1
ATOM 642 C CA . HIS A 1 84 ? -7.974 -6.003 -3.927 1.00 96.56 84 HIS A CA 1
ATOM 643 C C . HIS A 1 84 ? -6.868 -7.013 -4.279 1.00 96.56 84 HIS A C 1
ATOM 645 O O . HIS A 1 84 ? -6.409 -7.047 -5.419 1.00 96.56 84 HIS A O 1
ATOM 651 N N . GLY A 1 85 ? -6.483 -7.878 -3.337 1.00 94.62 85 GLY A N 1
ATOM 652 C CA . GLY A 1 85 ? -5.621 -9.029 -3.592 1.00 94.62 85 GLY A CA 1
ATOM 653 C C . GLY A 1 85 ? -4.124 -8.803 -3.394 1.00 94.62 85 GLY A C 1
ATOM 654 O O . GLY A 1 85 ? -3.354 -9.611 -3.904 1.00 94.62 85 GLY A O 1
ATOM 655 N N . ALA A 1 86 ? -3.705 -7.763 -2.663 1.00 93.81 86 ALA A N 1
ATOM 656 C CA . ALA A 1 86 ? -2.292 -7.550 -2.337 1.00 93.81 86 ALA A CA 1
ATOM 657 C C . ALA A 1 86 ? -1.683 -8.757 -1.594 1.00 93.81 86 ALA A C 1
ATOM 659 O O . ALA A 1 86 ? -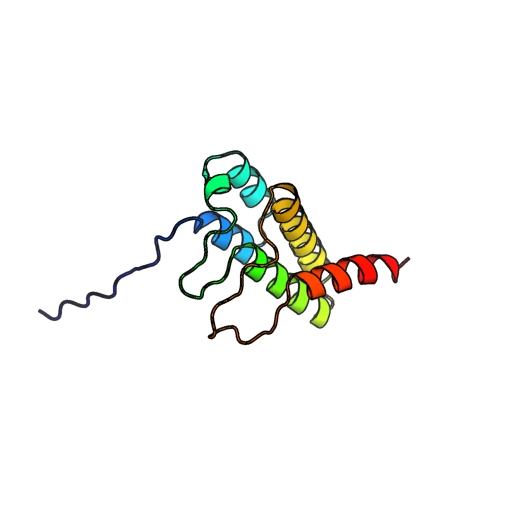2.261 -9.258 -0.619 1.00 93.81 86 ALA A O 1
ATOM 660 N N . ASP A 1 87 ? -0.497 -9.206 -2.009 1.00 89.88 87 ASP A N 1
ATOM 661 C CA . ASP A 1 87 ? 0.181 -10.347 -1.394 1.00 89.88 87 ASP A CA 1
ATOM 662 C C . ASP A 1 87 ? 0.884 -9.954 -0.083 1.00 89.88 87 ASP A C 1
ATOM 664 O O . ASP A 1 87 ? 1.828 -9.163 -0.020 1.00 89.88 87 ASP A O 1
ATOM 668 N N . LEU A 1 88 ? 0.446 -10.592 1.002 1.00 84.94 88 LEU A N 1
ATOM 669 C CA . LEU A 1 88 ? 0.968 -10.408 2.356 1.00 84.94 88 LEU A CA 1
ATOM 670 C C . LEU A 1 88 ? 2.339 -11.069 2.590 1.00 84.94 88 LEU A C 1
ATOM 672 O O . LEU A 1 88 ? 2.905 -10.928 3.678 1.00 84.94 88 LEU A O 1
ATOM 676 N N . ASN A 1 89 ? 2.830 -11.872 1.643 1.00 82.81 89 ASN A N 1
ATOM 677 C CA . ASN A 1 89 ? 4.040 -12.683 1.806 1.00 82.81 89 ASN A CA 1
ATOM 678 C C . ASN A 1 89 ? 5.274 -12.095 1.116 1.00 82.81 89 ASN A C 1
ATOM 680 O O . ASN A 1 89 ? 6.363 -12.661 1.257 1.00 82.81 89 ASN A O 1
ATOM 684 N N . ILE A 1 90 ? 5.124 -10.978 0.403 1.00 84.94 90 ILE A N 1
ATOM 685 C CA . ILE A 1 90 ? 6.246 -10.284 -0.226 1.00 84.94 90 ILE A CA 1
ATOM 686 C C . ILE A 1 90 ? 7.185 -9.776 0.868 1.00 84.94 90 ILE A C 1
ATOM 688 O O . ILE A 1 90 ? 6.755 -9.185 1.856 1.00 84.94 90 ILE A O 1
ATOM 692 N N . GLN A 1 91 ? 8.477 -10.052 0.708 1.00 80.81 91 GLN A N 1
ATOM 693 C CA . GLN A 1 91 ? 9.508 -9.643 1.656 1.00 80.81 91 GLN A CA 1
ATOM 694 C C . GLN A 1 91 ? 10.035 -8.255 1.292 1.00 80.81 91 GLN A C 1
ATOM 696 O O . GLN A 1 91 ? 10.423 -8.038 0.146 1.00 80.81 91 GLN A O 1
ATOM 701 N N . SER A 1 92 ? 10.111 -7.350 2.273 1.00 78.69 92 SER A N 1
ATOM 702 C CA . SER A 1 92 ? 10.830 -6.082 2.120 1.00 78.69 92 SER A CA 1
ATOM 703 C C . SER A 1 92 ? 12.332 -6.306 1.944 1.00 78.69 92 SER A C 1
ATOM 705 O O . SER A 1 92 ? 12.893 -7.285 2.444 1.00 78.69 92 SER A O 1
ATOM 707 N N . GLY A 1 93 ? 13.008 -5.378 1.266 1.00 75.12 93 GLY A N 1
ATOM 708 C CA . GLY A 1 93 ? 14.459 -5.432 1.110 1.00 75.12 93 GLY A CA 1
ATOM 709 C C . GLY A 1 93 ? 15.225 -5.136 2.404 1.00 75.12 93 GLY A C 1
ATOM 710 O O . GLY A 1 93 ? 14.719 -4.535 3.352 1.00 75.12 93 GLY A O 1
ATOM 711 N N . GLU A 1 94 ? 16.499 -5.536 2.414 1.00 60.09 94 GLU A N 1
ATOM 712 C CA . GLU A 1 94 ? 17.369 -5.626 3.602 1.00 60.09 94 GLU A CA 1
ATOM 713 C C . GLU A 1 94 ? 17.564 -4.315 4.377 1.00 60.09 94 GLU A C 1
ATOM 715 O O . GLU A 1 94 ? 17.847 -4.333 5.573 1.00 60.09 94 GLU A O 1
ATOM 720 N N . ARG A 1 95 ? 17.416 -3.153 3.723 1.00 61.75 95 ARG A N 1
ATOM 721 C CA . ARG A 1 95 ? 17.563 -1.844 4.390 1.00 61.75 95 ARG A CA 1
ATOM 722 C C . ARG A 1 95 ? 16.480 -1.617 5.444 1.00 61.75 95 ARG A C 1
ATOM 724 O O . ARG A 1 95 ? 16.689 -0.890 6.415 1.00 61.75 95 ARG A O 1
ATOM 731 N N . TYR A 1 96 ? 15.344 -2.262 5.246 1.00 56.59 96 TYR A N 1
ATOM 732 C CA . TYR A 1 96 ? 14.255 -2.354 6.182 1.00 56.59 96 TYR A CA 1
ATOM 733 C C . TYR A 1 96 ? 14.324 -3.723 6.870 1.00 56.59 96 TYR A C 1
ATOM 735 O O . TYR A 1 96 ? 13.424 -4.544 6.732 1.00 56.59 96 TYR A O 1
ATOM 743 N N . ASP A 1 97 ? 15.399 -3.971 7.633 1.00 46.34 97 ASP A N 1
ATOM 744 C CA . ASP A 1 97 ? 15.574 -5.132 8.532 1.00 46.34 97 ASP A CA 1
ATOM 745 C C . ASP A 1 97 ? 14.597 -5.090 9.729 1.00 46.34 97 ASP A C 1
ATOM 747 O O . ASP A 1 97 ? 14.899 -5.441 10.871 1.00 46.34 97 ASP A O 1
ATOM 751 N N . TYR A 1 98 ? 13.377 -4.619 9.488 1.00 48.03 98 TYR A N 1
ATOM 752 C CA . TYR A 1 98 ? 12.257 -5.006 10.296 1.00 48.03 98 TYR A CA 1
ATOM 753 C C . TYR A 1 98 ? 11.759 -6.330 9.726 1.00 48.03 98 TYR A C 1
ATOM 755 O O . TYR A 1 98 ? 11.365 -6.474 8.575 1.00 48.03 98 TYR A O 1
ATOM 763 N N . LYS A 1 99 ? 11.732 -7.346 10.573 1.00 50.94 99 LYS A N 1
ATOM 764 C CA . LYS A 1 99 ? 10.942 -8.552 10.348 1.00 50.94 99 LYS A CA 1
ATOM 765 C C . LYS A 1 99 ? 9.459 -8.187 10.448 1.00 50.94 99 LYS A C 1
ATOM 767 O O . LYS A 1 99 ? 8.761 -8.736 11.301 1.00 50.94 99 LYS A O 1
ATOM 772 N N . VAL A 1 100 ? 8.965 -7.251 9.633 1.00 52.78 100 VAL A N 1
ATOM 773 C CA . VAL A 1 100 ? 7.528 -7.052 9.451 1.00 52.78 100 VAL A CA 1
ATOM 774 C C . VAL A 1 100 ? 7.072 -8.273 8.683 1.00 52.78 100 VAL A C 1
ATOM 776 O O . VAL A 1 100 ? 6.945 -8.303 7.468 1.00 52.78 100 VAL A O 1
ATOM 779 N N . ARG A 1 101 ? 6.846 -9.350 9.430 1.00 59.84 101 ARG A N 1
ATOM 780 C CA . ARG A 1 101 ? 5.919 -10.372 8.998 1.00 59.84 101 ARG A CA 1
ATOM 781 C C . ARG A 1 101 ? 4.588 -9.642 8.954 1.00 59.84 101 ARG A C 1
ATOM 783 O O . ARG A 1 101 ? 3.943 -9.522 9.990 1.00 59.84 101 ARG A O 1
ATOM 790 N N . ILE A 1 102 ? 4.216 -9.112 7.790 1.00 59.97 102 ILE A N 1
ATOM 791 C CA . ILE A 1 102 ? 2.933 -8.434 7.555 1.00 59.97 102 ILE A CA 1
ATOM 792 C C . ILE A 1 102 ? 1.797 -9.292 8.129 1.00 59.97 102 ILE A C 1
ATOM 794 O O . ILE A 1 102 ? 0.928 -8.801 8.842 1.00 59.97 102 ILE A O 1
ATOM 798 N N . ARG A 1 103 ? 1.908 -10.617 7.970 1.00 57.78 103 ARG A N 1
ATOM 799 C CA . ARG A 1 103 ? 1.030 -11.617 8.589 1.00 57.78 103 ARG A CA 1
ATOM 800 C C . ARG A 1 103 ? 0.902 -11.518 10.120 1.00 57.78 103 ARG A C 1
ATOM 802 O O . ARG A 1 103 ? -0.181 -11.746 10.641 1.00 57.78 103 ARG A O 1
ATOM 809 N N . LEU A 1 104 ? 1.978 -11.210 10.847 1.00 53.97 104 LEU A N 1
ATOM 810 C CA . LEU A 1 104 ? 1.960 -11.024 12.303 1.00 53.97 104 LEU A CA 1
ATOM 811 C C . LEU A 1 104 ? 1.376 -9.658 12.688 1.00 53.97 104 LEU A C 1
ATOM 813 O O . LEU A 1 104 ? 0.641 -9.584 13.664 1.00 53.97 104 LEU A O 1
ATOM 817 N N . ILE A 1 105 ? 1.659 -8.603 11.917 1.00 60.59 105 ILE A N 1
ATOM 818 C CA . ILE A 1 105 ? 1.087 -7.269 12.154 1.00 60.59 105 ILE A CA 1
ATOM 819 C C . ILE A 1 105 ? -0.425 -7.284 11.933 1.00 60.59 105 ILE A C 1
ATOM 821 O O . ILE A 1 105 ? -1.150 -6.839 12.811 1.00 60.59 105 ILE A O 1
ATOM 825 N N . ILE A 1 106 ? -0.911 -7.874 10.840 1.00 61.25 106 ILE A N 1
ATOM 826 C CA . ILE A 1 106 ? -2.351 -8.030 10.587 1.00 61.25 106 ILE A CA 1
ATOM 827 C C . ILE A 1 106 ? -3.011 -8.864 11.689 1.00 61.25 106 ILE A C 1
ATOM 829 O O . ILE A 1 106 ? -4.060 -8.476 12.193 1.00 61.25 106 ILE A O 1
ATOM 833 N N . PHE A 1 107 ? -2.388 -9.971 12.109 1.00 64.31 107 PHE A N 1
ATOM 834 C CA . PHE A 1 107 ? -2.907 -10.792 13.205 1.00 64.31 107 PHE A CA 1
ATOM 835 C C . PHE A 1 107 ? -3.016 -9.994 14.513 1.00 64.31 107 PHE A C 1
ATOM 837 O O . PHE A 1 107 ? -4.062 -10.000 15.150 1.00 64.31 107 PHE A O 1
ATOM 844 N N . ILE A 1 108 ? -1.971 -9.249 14.884 1.00 58.53 108 ILE A N 1
ATOM 845 C CA . ILE A 1 108 ? -1.970 -8.417 16.095 1.00 58.53 108 ILE A CA 1
ATOM 846 C C . ILE A 1 108 ? -2.984 -7.275 15.987 1.00 58.53 108 ILE A C 1
ATOM 848 O O . ILE A 1 108 ? -3.651 -6.977 16.965 1.00 58.53 108 ILE A O 1
ATOM 852 N N . ILE A 1 109 ? -3.122 -6.646 14.823 1.00 61.25 109 ILE A N 1
ATOM 853 C CA . ILE A 1 109 ? -4.032 -5.520 14.597 1.00 61.25 109 ILE A CA 1
ATOM 854 C C . ILE A 1 109 ? -5.503 -5.955 14.656 1.00 61.25 109 ILE A C 1
ATOM 856 O O . ILE A 1 109 ? -6.317 -5.267 15.272 1.00 61.25 109 ILE A O 1
ATOM 860 N N . ILE A 1 110 ? -5.848 -7.091 14.040 1.00 59.84 110 ILE A N 1
ATOM 861 C CA . ILE A 1 110 ? -7.212 -7.635 14.074 1.00 59.84 110 ILE A CA 1
ATOM 862 C C . ILE A 1 110 ? -7.580 -8.047 15.505 1.00 59.84 110 ILE A C 1
ATOM 864 O O . ILE A 1 110 ? -8.660 -7.698 15.977 1.00 59.84 110 ILE A O 1
ATOM 868 N N . GLU A 1 111 ? -6.672 -8.718 16.216 1.00 58.66 111 GLU A N 1
ATOM 869 C CA . GLU A 1 111 ? -6.887 -9.119 17.613 1.00 58.66 111 GLU A CA 1
ATOM 870 C C . GLU A 1 111 ? -6.921 -7.909 18.562 1.00 58.66 111 GLU A C 1
ATOM 872 O O . GLU A 1 111 ? -7.764 -7.844 19.454 1.00 58.66 111 GLU A O 1
ATOM 877 N N . ALA A 1 112 ? -6.069 -6.898 18.351 1.00 50.94 112 ALA A N 1
ATOM 878 C CA . ALA A 1 112 ? -6.053 -5.684 19.167 1.00 50.94 112 ALA A CA 1
ATOM 879 C C . ALA A 1 112 ? -7.367 -4.900 19.061 1.00 50.94 112 ALA A C 1
ATOM 881 O O . ALA A 1 112 ? -7.796 -4.316 20.051 1.00 50.94 112 ALA A O 1
ATOM 882 N N . ARG A 1 113 ? -8.051 -4.936 17.910 1.00 56.25 113 ARG A N 1
ATOM 883 C CA . ARG A 1 113 ? -9.376 -4.320 17.738 1.00 56.25 113 ARG A CA 1
ATOM 884 C C . ARG A 1 113 ? -10.478 -5.033 18.535 1.00 56.25 113 ARG A C 1
ATOM 886 O O . ARG A 1 113 ? -11.491 -4.410 18.821 1.00 56.25 113 ARG A O 1
ATOM 893 N N . PHE A 1 114 ? -10.275 -6.292 18.931 1.00 45.44 114 PHE A N 1
ATOM 894 C CA . PHE A 1 114 ? -11.225 -7.061 19.746 1.00 45.44 114 PHE A CA 1
ATOM 895 C C . PHE A 1 114 ? -11.024 -6.882 21.263 1.00 45.44 114 PHE A C 1
ATOM 897 O O . PHE A 1 114 ? -11.850 -7.334 22.048 1.00 45.44 114 PHE A O 1
ATOM 904 N N . VAL A 1 115 ? -9.937 -6.232 21.698 1.00 43.09 115 VAL A N 1
ATOM 905 C CA . VAL A 1 115 ? -9.597 -6.063 23.129 1.00 43.09 115 VAL A CA 1
ATOM 906 C C . VAL A 1 115 ? -9.985 -4.675 23.673 1.00 43.09 115 VAL A C 1
ATOM 908 O O . VAL A 1 115 ? -9.850 -4.425 24.868 1.00 43.09 115 VAL A O 1
ATOM 911 N N . ILE A 1 116 ? -10.504 -3.773 22.831 1.00 37.44 116 ILE A N 1
ATOM 912 C CA . ILE A 1 116 ? -10.910 -2.408 23.231 1.00 37.44 116 ILE A CA 1
ATOM 913 C C . ILE A 1 116 ? -12.443 -2.214 23.218 1.00 37.44 116 ILE A C 1
ATOM 915 O O . ILE A 1 116 ? -12.912 -1.078 23.179 1.00 37.44 116 ILE A O 1
ATOM 919 N N . GLU A 1 117 ? -13.230 -3.294 23.287 1.00 38.81 117 GLU A N 1
ATOM 920 C CA . GLU A 1 117 ? -14.678 -3.240 23.578 1.00 38.81 117 GLU A CA 1
ATOM 921 C C . GLU A 1 117 ? -15.018 -3.888 24.927 1.00 38.81 117 GLU A C 1
ATOM 923 O O . GLU A 1 117 ? -14.508 -4.997 25.210 1.00 38.81 117 GLU A O 1
#

Foldseek 3Di:
DPPPPPPCPQDFQLSQLLVCLQVLVLVSNVVCCVDPSLVCQCPADPQQDGSLNSLLVQLVVCVVVVPVPSNVSSVSSNVVSVVSPHDLPRDTHPVPPPPPSVVVSVVCSVVVVVVPD

Sequence (117 aa):
MNNNNDDDDDNYPGKLLHQAALYLNVDLLKDLLTGDEINNIDATDRFGCTPLHTACISASQATLQNDTKVLDSSLEFIMVLIDHGADLNIQSGERYDYKVRIRLIIFIIIEARFVIE

Radius of gyration: 15.48 Å; chains: 1; bounding box: 46×32×42 Å